Protein AF-A0A5E4FLU8-F1 (afdb_monomer_lite)

Radius of gyration: 21.95 Å; chains: 1; bounding box: 40×31×70 Å

pLDDT: mean 71.77, std 15.39, range [40.44, 92.0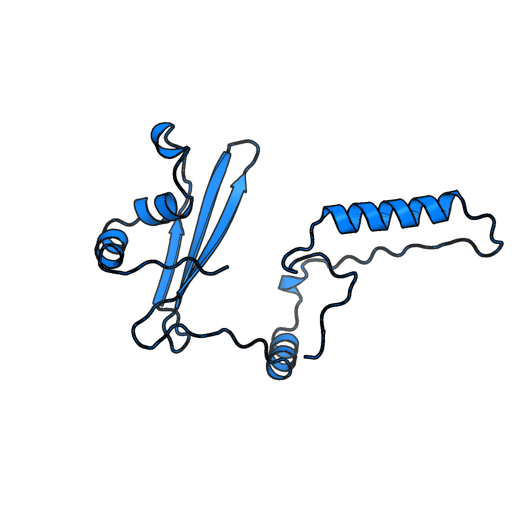6]

Secondary structure (DSSP, 8-state):
----S-TT--TT-TT--HHHHHHHHHHHHHHHHH---SS---------TTGGGG--HHHHHHHHHTS-----PPPTT--EEEEEEEE-TTT--EEEEEEEE-TT--EEEEEEEEEE---GGGTTS-HHHHHHHT-HHHHHHHTTSPP----

Organism: Prunus dulcis (NCBI:txid3755)

Foldseek 3Di:
DDPPDDPPPQPPDPPRDPVSVVVVVVVVVVCQVPDPDPDHDDDDDDDDDPVVVPDPVVVVVVVVVVPPPDDQFDPAVDKDKDKDWDADPVQRWIWMKIWIAHRVGDTDDIQTDDTPPPPVVCPPPDVVVSSLVVCVPVVVVCVPPDDDDDD

Structure (mmCIF, N/CA/C/O backbone):
data_AF-A0A5E4FLU8-F1
#
_entry.id   AF-A0A5E4FLU8-F1
#
loop_
_atom_site.group_PDB
_atom_site.id
_atom_site.type_symbol
_atom_site.label_atom_id
_atom_site.label_alt_id
_atom_site.label_comp_id
_atom_site.label_asym_id
_atom_site.label_entity_id
_atom_site.label_seq_id
_atom_site.pdbx_PDB_ins_code
_atom_site.Cartn_x
_atom_site.Cartn_y
_atom_site.Cartn_z
_atom_site.occupancy
_atom_site.B_iso_or_equiv
_atom_site.auth_seq_id
_atom_site.auth_comp_id
_atom_site.auth_asym_id
_atom_site.auth_atom_id
_atom_site.pdbx_PDB_model_num
ATOM 1 N N . MET A 1 1 ? -13.659 -15.680 -7.305 1.00 40.44 1 MET A N 1
ATOM 2 C CA . MET A 1 1 ? -13.366 -14.323 -6.788 1.00 40.44 1 MET A CA 1
ATOM 3 C C . MET A 1 1 ? -12.705 -13.541 -7.918 1.00 40.44 1 MET A C 1
ATOM 5 O O . MET A 1 1 ? -11.743 -14.045 -8.479 1.00 40.44 1 MET A O 1
ATOM 9 N N . ILE A 1 2 ? -13.256 -12.401 -8.346 1.00 45.75 2 ILE A N 1
ATOM 10 C CA . ILE A 1 2 ? -12.712 -11.654 -9.497 1.00 45.75 2 ILE A CA 1
ATOM 11 C C . ILE A 1 2 ? -11.398 -10.992 -9.066 1.00 45.75 2 ILE A C 1
ATOM 13 O O . ILE A 1 2 ? -11.404 -10.102 -8.218 1.00 45.75 2 ILE A O 1
ATOM 17 N N . GLN A 1 3 ? -10.276 -11.428 -9.639 1.00 58.78 3 GLN A N 1
ATOM 18 C CA . GLN A 1 3 ? -8.960 -10.842 -9.395 1.00 58.78 3 GLN A CA 1
ATOM 19 C C . GLN A 1 3 ? -8.878 -9.483 -10.106 1.00 58.78 3 GLN A C 1
ATOM 21 O O . GLN A 1 3 ? -8.606 -9.404 -11.298 1.00 58.78 3 GLN A O 1
ATOM 26 N N . ARG A 1 4 ? -9.169 -8.401 -9.373 1.00 72.12 4 ARG A N 1
ATOM 27 C CA . ARG A 1 4 ? -9.164 -7.016 -9.893 1.00 72.12 4 ARG A CA 1
ATOM 28 C C . ARG A 1 4 ? -7.778 -6.349 -9.867 1.00 72.12 4 ARG A C 1
ATOM 30 O O . ARG A 1 4 ? -7.653 -5.200 -10.272 1.00 72.12 4 ARG A O 1
ATOM 37 N N . ILE A 1 5 ? -6.748 -7.052 -9.389 1.00 81.00 5 ILE A N 1
ATOM 38 C CA . ILE A 1 5 ? -5.366 -6.560 -9.308 1.00 81.00 5 ILE A CA 1
ATOM 39 C C . ILE A 1 5 ? -4.587 -7.096 -10.509 1.00 81.00 5 ILE A C 1
ATOM 41 O O . ILE A 1 5 ? -4.459 -8.311 -10.666 1.00 81.00 5 ILE A O 1
ATOM 45 N N . SER A 1 6 ? -4.036 -6.194 -11.327 1.00 84.56 6 SER A N 1
ATOM 46 C CA . SER A 1 6 ? -3.186 -6.574 -12.462 1.00 84.56 6 SER A CA 1
ATOM 47 C C . SER A 1 6 ? -2.005 -7.434 -11.991 1.00 84.56 6 SER A C 1
ATOM 49 O O . SER A 1 6 ? -1.416 -7.110 -10.957 1.00 84.56 6 SER A O 1
ATOM 51 N N . PRO A 1 7 ? -1.596 -8.488 -12.721 1.00 84.12 7 PRO A N 1
ATOM 52 C CA . PRO A 1 7 ? -0.403 -9.275 -12.392 1.00 84.12 7 PRO A CA 1
ATOM 53 C C . PRO A 1 7 ? 0.861 -8.423 -12.226 1.00 84.12 7 PRO A C 1
ATOM 55 O O . PRO A 1 7 ? 1.689 -8.720 -11.373 1.00 84.12 7 PRO A O 1
ATOM 58 N N . ASN A 1 8 ? 0.948 -7.311 -12.961 1.00 83.44 8 ASN A N 1
ATOM 59 C CA . ASN A 1 8 ? 2.112 -6.424 -12.975 1.00 83.44 8 ASN A CA 1
ATOM 60 C C . ASN A 1 8 ? 1.993 -5.249 -11.983 1.00 83.44 8 ASN A C 1
ATOM 62 O O . ASN A 1 8 ? 2.861 -4.382 -11.945 1.00 83.44 8 ASN A O 1
ATOM 66 N N . GLN A 1 9 ? 0.916 -5.170 -11.191 1.00 84.62 9 GLN A N 1
ATOM 67 C CA . GLN A 1 9 ? 0.775 -4.142 -10.158 1.00 84.62 9 GLN A CA 1
ATOM 68 C C . GLN A 1 9 ? 1.503 -4.573 -8.883 1.00 84.62 9 GLN A C 1
ATOM 70 O O . GLN A 1 9 ? 1.000 -5.388 -8.118 1.00 84.62 9 GLN A O 1
ATOM 75 N N . VAL A 1 10 ? 2.688 -4.029 -8.642 1.00 84.81 10 VAL A N 1
ATOM 76 C CA . VAL A 1 10 ? 3.531 -4.446 -7.509 1.00 84.81 10 VAL A CA 1
ATOM 77 C C . VAL A 1 10 ? 3.287 -3.606 -6.253 1.00 84.81 10 VAL A C 1
ATOM 79 O O . VAL A 1 10 ? 3.207 -4.144 -5.153 1.00 84.81 10 VAL A O 1
ATOM 82 N N . ASN A 1 11 ? 3.130 -2.289 -6.398 1.00 80.38 11 ASN A N 1
ATOM 83 C CA . ASN A 1 11 ? 2.991 -1.397 -5.246 1.00 80.38 11 ASN A CA 1
ATOM 84 C C . ASN A 1 11 ? 1.647 -1.599 -4.533 1.00 80.38 11 ASN A C 1
ATOM 86 O O . ASN A 1 11 ? 0.607 -1.726 -5.182 1.00 80.38 11 ASN A O 1
ATOM 90 N N . PHE A 1 12 ? 1.682 -1.552 -3.197 1.00 81.50 12 PHE A N 1
ATOM 91 C CA . PHE A 1 12 ? 0.513 -1.668 -2.313 1.00 81.50 12 PHE A CA 1
ATOM 92 C C . PHE A 1 12 ? -0.257 -2.995 -2.437 1.00 81.50 12 PHE A C 1
ATOM 94 O O . PHE A 1 12 ? -1.439 -3.060 -2.104 1.00 81.50 12 PHE A O 1
ATOM 101 N N . VAL A 1 13 ? 0.401 -4.061 -2.907 1.00 82.38 13 VAL A N 1
ATOM 102 C CA . VAL A 1 13 ? -0.166 -5.413 -2.962 1.00 82.38 13 VAL A CA 1
ATOM 103 C C . VAL A 1 13 ? 0.620 -6.317 -2.011 1.00 82.38 13 VAL A C 1
ATOM 105 O O . VAL A 1 13 ? 1.841 -6.416 -2.154 1.00 82.38 13 VAL A O 1
ATOM 108 N N . PRO A 1 14 ? -0.038 -6.997 -1.053 1.00 79.69 14 PRO A N 1
ATOM 109 C CA . PRO A 1 14 ? 0.644 -7.927 -0.162 1.00 79.69 14 PRO A CA 1
ATOM 110 C C . PRO A 1 14 ? 1.443 -8.971 -0.944 1.00 79.69 14 PRO A C 1
ATOM 112 O O . PRO A 1 14 ? 0.966 -9.507 -1.947 1.00 79.69 14 PRO A O 1
ATOM 115 N N . ARG A 1 15 ? 2.645 -9.293 -0.450 1.00 83.75 15 ARG A N 1
ATOM 116 C CA . ARG A 1 15 ? 3.547 -10.308 -1.029 1.00 83.75 15 ARG A CA 1
ATOM 117 C C . ARG A 1 15 ? 4.077 -9.977 -2.437 1.00 83.75 15 ARG A C 1
ATOM 119 O O . ARG A 1 15 ? 4.531 -10.887 -3.124 1.00 83.75 15 ARG A O 1
ATOM 126 N N . ARG A 1 16 ? 4.034 -8.708 -2.860 1.00 84.75 16 ARG A N 1
ATOM 127 C CA . ARG A 1 16 ? 4.752 -8.192 -4.040 1.00 84.75 16 ARG A CA 1
ATOM 128 C C . ARG A 1 16 ? 5.761 -7.143 -3.592 1.00 84.75 16 ARG A C 1
ATOM 130 O O . ARG A 1 16 ? 5.451 -6.322 -2.729 1.00 84.75 16 ARG A O 1
ATOM 137 N N . TYR A 1 17 ? 6.964 -7.179 -4.151 1.00 85.62 17 TYR A N 1
ATOM 138 C CA . TYR A 1 17 ? 8.091 -6.384 -3.666 1.00 85.62 17 TYR A CA 1
ATOM 139 C C . TYR A 1 17 ? 8.608 -5.452 -4.754 1.00 85.62 17 TYR A C 1
ATOM 141 O O . TYR A 1 17 ? 8.611 -5.794 -5.929 1.00 85.62 17 TYR A O 1
ATOM 149 N N . ILE A 1 18 ? 9.118 -4.276 -4.377 1.00 85.50 18 ILE A N 1
ATOM 150 C CA . ILE A 1 18 ? 9.653 -3.291 -5.338 1.00 85.50 18 ILE A CA 1
ATOM 151 C C . ILE A 1 18 ? 10.745 -3.872 -6.255 1.00 85.50 18 ILE A C 1
ATOM 153 O O . ILE A 1 18 ? 10.905 -3.429 -7.392 1.00 85.50 18 ILE A O 1
ATOM 157 N N . THR A 1 19 ? 11.457 -4.897 -5.784 1.00 88.75 19 THR A N 1
ATOM 158 C CA . THR A 1 19 ? 12.440 -5.671 -6.550 1.00 88.75 19 THR A CA 1
ATOM 159 C C . THR A 1 19 ? 11.847 -6.306 -7.806 1.00 88.75 19 THR A C 1
ATOM 161 O O . THR A 1 19 ? 12.536 -6.378 -8.819 1.00 88.75 19 THR A O 1
ATOM 164 N N . ASP A 1 20 ? 10.567 -6.681 -7.787 1.00 85.62 20 ASP A N 1
ATOM 165 C CA . ASP A 1 20 ? 9.869 -7.268 -8.933 1.00 85.62 20 ASP A CA 1
ATOM 166 C C . ASP A 1 20 ? 9.769 -6.254 -10.086 1.00 85.62 20 ASP A C 1
ATOM 168 O O . ASP A 1 20 ? 10.058 -6.575 -11.238 1.00 85.62 20 ASP A O 1
ATOM 172 N N . ASN A 1 21 ? 9.464 -4.985 -9.779 1.00 87.25 21 ASN A N 1
ATOM 173 C CA . ASN A 1 21 ? 9.447 -3.907 -10.776 1.00 87.25 21 ASN A CA 1
ATOM 174 C C . ASN A 1 21 ? 10.839 -3.636 -11.360 1.00 87.25 21 ASN A C 1
ATOM 176 O O . ASN A 1 21 ? 10.959 -3.344 -12.550 1.00 87.25 21 ASN A O 1
ATOM 180 N N . ILE A 1 22 ? 11.885 -3.713 -10.529 1.00 89.19 22 ILE A N 1
ATOM 181 C CA . ILE A 1 22 ? 13.270 -3.527 -10.979 1.00 89.19 22 ILE A CA 1
ATOM 182 C C . ILE A 1 22 ? 13.639 -4.631 -11.972 1.00 89.19 22 ILE A C 1
ATOM 184 O O . ILE A 1 22 ? 14.170 -4.328 -13.040 1.00 89.19 22 ILE A O 1
ATOM 188 N N . LEU A 1 23 ? 13.305 -5.885 -11.659 1.00 90.38 23 LEU A N 1
ATOM 189 C CA . LEU A 1 23 ? 13.584 -7.026 -12.527 1.00 90.38 23 LEU A CA 1
ATOM 190 C C . LEU A 1 23 ? 12.845 -6.910 -13.869 1.00 90.38 23 LEU A C 1
ATOM 192 O O . LEU A 1 23 ? 13.461 -7.060 -14.924 1.00 90.38 23 LEU A O 1
ATOM 196 N N . ILE A 1 24 ? 11.555 -6.555 -13.841 1.00 88.06 24 ILE A N 1
ATOM 197 C CA . ILE A 1 24 ? 10.751 -6.328 -15.053 1.00 88.06 24 ILE A CA 1
ATOM 198 C C . ILE A 1 24 ? 11.365 -5.217 -15.915 1.00 88.06 24 ILE A C 1
ATOM 200 O O . ILE A 1 24 ? 11.501 -5.371 -17.130 1.00 88.06 24 ILE A O 1
ATOM 204 N N . ALA A 1 25 ? 11.768 -4.101 -15.303 1.00 89.31 25 ALA A N 1
ATOM 205 C CA . ALA A 1 25 ? 12.405 -3.004 -16.024 1.00 89.31 25 ALA A CA 1
ATOM 206 C C . ALA A 1 25 ? 13.746 -3.432 -16.643 1.00 89.31 25 ALA A C 1
ATOM 208 O O . ALA A 1 25 ? 14.024 -3.096 -17.794 1.00 89.31 25 ALA A O 1
ATOM 209 N N . GLN A 1 26 ? 14.560 -4.202 -15.916 1.00 92.06 26 GLN A N 1
ATOM 210 C CA . GLN A 1 26 ? 15.826 -4.733 -16.423 1.00 92.06 26 GLN A CA 1
ATOM 211 C C . GLN A 1 26 ? 15.620 -5.676 -17.613 1.00 92.06 26 GLN A C 1
ATOM 213 O O . GLN A 1 26 ? 16.330 -5.547 -18.611 1.00 92.06 26 GLN A O 1
ATOM 218 N N . GLU A 1 27 ? 14.638 -6.579 -17.552 1.00 92.00 27 GLU A N 1
ATOM 219 C CA . GLU A 1 27 ? 14.311 -7.478 -18.663 1.00 92.00 27 GLU A CA 1
ATOM 220 C C . GLU A 1 27 ? 13.852 -6.692 -19.901 1.00 92.00 27 GLU A C 1
ATOM 222 O O . GLU A 1 27 ? 14.274 -6.971 -21.026 1.00 92.00 27 GLU A O 1
ATOM 227 N N . LEU A 1 28 ? 13.031 -5.660 -19.694 1.00 90.25 28 LEU A N 1
ATOM 228 C CA . LEU A 1 28 ? 12.535 -4.794 -20.758 1.00 90.25 28 LEU A CA 1
ATOM 229 C C . LEU A 1 28 ? 13.685 -4.028 -21.435 1.00 90.25 28 LEU A C 1
ATOM 231 O O . LEU A 1 28 ? 13.801 -4.050 -22.661 1.00 90.25 28 LEU A O 1
ATOM 235 N N . MET A 1 29 ? 14.602 -3.451 -20.652 1.00 90.44 29 MET A N 1
ATOM 236 C CA . MET A 1 29 ? 15.806 -2.788 -21.173 1.00 90.44 29 MET A CA 1
ATOM 237 C C . MET A 1 29 ? 16.755 -3.766 -21.872 1.00 90.44 29 MET A C 1
ATOM 239 O O . MET A 1 29 ? 17.342 -3.438 -22.905 1.00 90.44 29 MET A O 1
ATOM 243 N N . HIS A 1 30 ? 16.890 -4.986 -21.349 1.00 91.69 30 HIS A N 1
ATOM 244 C CA . HIS A 1 30 ? 17.679 -6.026 -21.993 1.00 91.6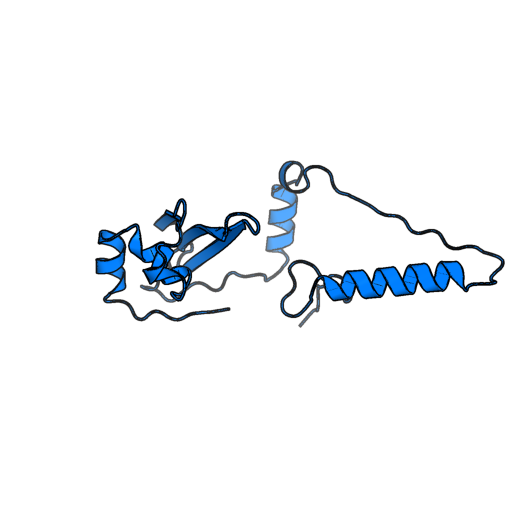9 30 HIS A CA 1
ATOM 245 C C . HIS A 1 30 ? 17.113 -6.368 -23.376 1.00 91.69 30 HIS A C 1
ATOM 247 O O . HIS A 1 30 ? 17.869 -6.369 -24.346 1.00 91.69 30 HIS A O 1
ATOM 253 N N . LYS A 1 31 ? 15.791 -6.568 -23.492 1.00 89.44 31 LYS A N 1
ATOM 254 C CA . LYS A 1 31 ? 15.116 -6.804 -24.781 1.00 89.44 31 LYS A CA 1
ATOM 255 C C . LYS A 1 31 ? 15.301 -5.645 -25.752 1.00 89.44 31 LYS A C 1
ATOM 257 O O . LYS A 1 31 ? 15.510 -5.880 -26.940 1.00 89.44 31 LYS A O 1
ATOM 262 N N . PHE A 1 32 ? 15.273 -4.405 -25.266 1.00 90.19 32 PHE A N 1
ATOM 263 C CA . PHE A 1 32 ? 15.527 -3.233 -26.107 1.00 90.19 32 PHE A CA 1
ATOM 264 C C . PHE A 1 32 ? 16.944 -3.264 -26.685 1.00 90.19 32 PHE A C 1
ATOM 266 O O . PHE A 1 32 ? 17.133 -2.942 -27.854 1.00 90.19 32 PHE A O 1
ATOM 273 N N . ARG A 1 33 ? 17.928 -3.697 -25.887 1.00 87.50 33 ARG A N 1
ATOM 274 C CA . ARG A 1 33 ? 19.334 -3.775 -26.300 1.00 87.50 33 ARG A CA 1
ATOM 275 C C . ARG A 1 33 ? 19.631 -4.942 -27.243 1.00 87.50 33 ARG A C 1
ATOM 277 O O . ARG A 1 33 ? 20.493 -4.811 -28.105 1.00 87.50 33 ARG A O 1
ATOM 284 N N . THR A 1 34 ? 18.991 -6.094 -27.051 1.00 89.19 34 THR A N 1
ATOM 285 C CA . THR A 1 34 ? 19.319 -7.327 -27.791 1.00 89.19 34 THR A CA 1
ATOM 286 C C . THR A 1 34 ? 18.446 -7.569 -29.016 1.00 89.19 34 THR A C 1
ATOM 288 O O . THR A 1 34 ? 18.791 -8.399 -29.860 1.00 89.19 34 THR A O 1
ATOM 291 N N . SER A 1 35 ? 17.337 -6.843 -29.151 1.00 86.50 35 SER A N 1
ATOM 292 C CA . SER A 1 35 ? 16.460 -6.965 -30.308 1.00 86.50 35 SER A CA 1
ATOM 293 C C . SER A 1 35 ? 17.121 -6.494 -31.598 1.00 86.50 35 SER A C 1
ATOM 295 O O . SER A 1 35 ? 17.665 -5.397 -31.680 1.00 86.50 35 SER A O 1
ATOM 297 N N . LYS A 1 36 ? 16.997 -7.321 -32.640 1.00 82.12 36 LYS A N 1
ATOM 298 C CA . LYS A 1 36 ? 17.419 -7.023 -34.019 1.00 82.12 36 LYS A CA 1
ATOM 299 C C . LYS A 1 36 ? 16.227 -6.754 -34.950 1.00 82.12 36 LYS A C 1
ATOM 301 O O . LYS A 1 36 ? 16.376 -6.751 -36.170 1.00 82.12 36 LYS A O 1
ATOM 306 N N . GLY A 1 37 ? 15.022 -6.610 -34.391 1.00 79.31 37 GLY A N 1
ATOM 307 C CA . GLY A 1 37 ? 13.794 -6.402 -35.155 1.00 79.31 37 GLY A CA 1
ATOM 308 C C . GLY A 1 37 ? 13.764 -5.037 -35.850 1.00 79.31 37 GLY A C 1
ATOM 309 O O . GLY A 1 37 ? 14.210 -4.041 -35.294 1.00 79.31 37 GLY A O 1
ATOM 310 N N . LYS A 1 38 ? 13.191 -4.973 -37.060 1.00 73.12 38 LYS A N 1
ATOM 311 C CA . LYS A 1 38 ? 13.106 -3.731 -37.860 1.00 73.12 38 LYS A CA 1
ATOM 312 C C . LYS A 1 38 ? 12.218 -2.645 -37.235 1.00 73.12 38 LYS A C 1
ATOM 314 O O . LYS A 1 38 ? 12.355 -1.475 -37.570 1.00 73.12 38 LYS A O 1
ATOM 319 N N . LYS A 1 39 ? 11.289 -3.031 -36.357 1.00 77.12 39 LYS A N 1
ATOM 320 C CA . LYS A 1 39 ? 10.465 -2.116 -35.562 1.00 77.12 39 LYS A CA 1
ATOM 321 C C . LYS A 1 39 ? 11.113 -2.032 -34.180 1.00 77.12 39 LYS A C 1
ATOM 323 O O . LYS A 1 39 ? 11.051 -3.001 -33.430 1.00 77.12 39 LYS A O 1
ATOM 328 N N . GLY A 1 40 ? 11.809 -0.932 -33.895 1.00 77.19 40 GLY A N 1
ATOM 329 C CA . GLY A 1 40 ? 12.428 -0.694 -32.588 1.00 77.19 40 GLY A CA 1
ATOM 330 C C . GLY A 1 40 ? 11.398 -0.662 -31.454 1.00 77.19 40 GLY A C 1
ATOM 331 O O . GLY A 1 40 ? 10.190 -0.660 -31.691 1.00 77.19 40 GLY A O 1
ATOM 332 N N . PHE A 1 41 ? 11.874 -0.625 -30.212 1.00 84.06 41 PHE A N 1
ATOM 333 C CA . PHE A 1 41 ? 11.006 -0.542 -29.042 1.00 84.06 41 PHE A CA 1
ATOM 334 C C . PHE A 1 41 ? 10.946 0.872 -28.463 1.00 84.06 41 PHE A C 1
ATOM 336 O O . PHE A 1 41 ? 11.921 1.618 -28.510 1.00 84.06 41 PHE A O 1
ATOM 343 N N . ILE A 1 42 ? 9.801 1.209 -27.869 1.00 83.31 42 ILE A N 1
ATOM 344 C CA . ILE A 1 42 ? 9.586 2.449 -27.122 1.00 83.31 42 ILE A CA 1
ATOM 345 C C . ILE A 1 42 ? 9.024 2.076 -25.752 1.00 83.31 42 ILE A C 1
ATOM 347 O O . ILE A 1 42 ? 8.108 1.261 -25.653 1.00 83.31 42 ILE A O 1
ATOM 351 N N . ALA A 1 43 ? 9.569 2.684 -24.700 1.00 84.44 43 ALA A N 1
ATOM 352 C CA . ALA A 1 43 ? 9.005 2.636 -23.358 1.00 84.44 43 ALA A CA 1
ATOM 353 C C . ALA A 1 43 ? 8.461 4.018 -22.998 1.00 84.44 43 ALA A C 1
ATOM 355 O O . ALA A 1 43 ? 9.145 5.027 -23.174 1.00 84.44 43 ALA A O 1
ATOM 356 N N . TRP A 1 44 ? 7.242 4.061 -22.468 1.00 83.88 44 TRP A N 1
ATOM 357 C CA . TRP A 1 44 ? 6.648 5.280 -21.931 1.00 83.88 44 TRP A CA 1
ATOM 358 C C . TRP A 1 44 ? 6.592 5.203 -20.416 1.00 83.88 44 TRP A C 1
ATOM 360 O O . TRP A 1 44 ? 5.968 4.309 -19.845 1.00 83.88 44 TRP A O 1
ATOM 370 N N . LYS A 1 45 ? 7.244 6.169 -19.769 1.00 85.75 45 LYS A N 1
ATOM 371 C CA . LYS A 1 45 ? 7.131 6.389 -18.333 1.00 85.75 45 LYS A CA 1
ATOM 372 C C . LYS A 1 45 ? 6.077 7.465 -18.101 1.00 85.75 45 LYS A C 1
ATOM 374 O O . LYS A 1 45 ? 6.275 8.610 -18.495 1.00 85.75 45 LYS A O 1
ATOM 379 N N . VAL A 1 46 ? 4.977 7.088 -17.463 1.00 88.81 46 VAL A N 1
ATOM 380 C CA . VAL A 1 46 ? 3.916 8.013 -17.052 1.00 88.81 46 VAL A CA 1
ATOM 381 C C . VAL A 1 46 ? 4.042 8.241 -15.552 1.00 88.81 46 VAL A C 1
ATOM 383 O O . VAL A 1 46 ? 4.120 7.280 -14.790 1.00 88.81 46 VAL A O 1
ATOM 386 N N . ASP A 1 47 ? 4.077 9.504 -15.139 1.00 85.88 47 ASP A N 1
ATOM 387 C CA . ASP A 1 47 ? 4.147 9.915 -13.737 1.00 85.88 47 ASP A CA 1
ATOM 388 C C . ASP A 1 47 ? 2.961 10.834 -13.410 1.00 85.88 47 ASP A C 1
ATOM 390 O O . ASP A 1 47 ? 2.503 11.602 -14.260 1.00 85.88 47 ASP A O 1
ATOM 394 N N . LEU A 1 48 ? 2.436 10.730 -12.190 1.00 85.44 48 LEU A N 1
ATOM 395 C CA . LEU A 1 48 ? 1.293 11.513 -11.731 1.00 85.44 48 LEU A CA 1
ATOM 396 C C . LEU A 1 48 ? 1.756 12.554 -10.714 1.00 85.44 48 LEU A C 1
ATOM 398 O O . LEU A 1 48 ? 1.996 12.254 -9.543 1.00 85.44 48 LEU A O 1
ATOM 402 N N . PHE A 1 49 ? 1.789 13.817 -11.134 1.00 85.12 49 PHE A N 1
ATOM 403 C CA . PHE A 1 49 ? 2.127 14.915 -10.236 1.00 85.12 49 PHE A CA 1
ATOM 404 C C . PHE A 1 49 ? 1.043 15.138 -9.177 1.00 85.12 49 PHE A C 1
ATOM 406 O O . PHE A 1 49 ? -0.121 15.377 -9.509 1.00 85.12 49 PHE A O 1
ATOM 413 N N . LYS A 1 50 ? 1.449 15.136 -7.898 1.00 82.44 50 LYS A N 1
ATOM 414 C CA . LYS A 1 50 ? 0.557 15.332 -6.741 1.00 82.44 50 LYS A CA 1
ATOM 415 C C . LYS A 1 50 ? -0.679 14.433 -6.819 1.00 82.44 50 LYS A C 1
ATOM 417 O O . LYS A 1 50 ? -1.786 14.923 -6.609 1.00 82.44 50 LYS A O 1
ATOM 422 N N . ALA A 1 51 ? -0.484 13.144 -7.121 1.00 82.12 51 ALA A N 1
ATOM 423 C CA . ALA A 1 51 ? -1.560 12.179 -7.350 1.00 82.12 51 ALA A CA 1
ATOM 424 C C . ALA A 1 51 ? -2.718 12.357 -6.355 1.00 82.12 51 ALA A C 1
ATOM 426 O O . ALA A 1 51 ? -3.806 12.733 -6.771 1.00 82.12 51 ALA A O 1
ATOM 427 N N . TYR A 1 52 ? -2.453 12.259 -5.047 1.00 79.75 52 TYR A N 1
ATOM 428 C CA . TYR A 1 52 ? -3.470 12.428 -4.000 1.00 79.75 52 TYR A CA 1
ATOM 429 C C . TYR A 1 52 ? -4.121 13.817 -3.952 1.00 79.75 52 TYR A C 1
ATOM 431 O O . TYR A 1 52 ? -5.311 13.926 -3.684 1.00 79.75 52 TYR A O 1
ATOM 439 N N . GLY A 1 53 ? -3.373 14.883 -4.245 1.00 83.81 53 GLY A N 1
ATOM 440 C CA . GLY A 1 53 ? -3.898 16.253 -4.250 1.00 83.81 53 GLY A CA 1
ATOM 441 C C . GLY A 1 53 ? -4.773 16.581 -5.463 1.00 83.81 53 GLY A C 1
ATOM 442 O O . GLY A 1 53 ? -5.441 17.609 -5.464 1.00 83.81 53 GLY A O 1
ATOM 443 N N . ARG A 1 54 ? -4.758 15.735 -6.501 1.00 86.81 54 ARG A N 1
ATOM 444 C CA . ARG A 1 54 ? -5.530 15.916 -7.742 1.00 86.81 54 ARG A CA 1
ATOM 445 C C . ARG A 1 54 ? -6.578 14.825 -7.972 1.00 86.81 54 ARG A C 1
ATOM 447 O O . ARG A 1 54 ? -7.229 14.828 -9.015 1.00 86.81 54 ARG A O 1
ATOM 454 N N . LEU A 1 55 ? -6.752 13.895 -7.030 1.00 87.81 55 LEU A N 1
ATOM 455 C CA . LEU A 1 55 ? -7.787 12.870 -7.132 1.00 87.81 55 LEU A CA 1
ATOM 456 C C . LEU A 1 55 ? -9.180 13.503 -7.057 1.00 87.81 55 LEU A C 1
ATOM 458 O O . LEU A 1 55 ? -9.476 14.298 -6.167 1.00 87.81 55 LEU A O 1
ATOM 462 N N . ASN A 1 56 ? -10.071 13.079 -7.953 1.00 90.50 56 ASN A N 1
ATOM 463 C CA . ASN A 1 56 ? -11.498 13.307 -7.773 1.00 90.50 56 ASN A CA 1
ATOM 464 C C . ASN A 1 56 ? -12.023 12.301 -6.739 1.00 90.50 56 ASN A C 1
ATOM 466 O O . ASN A 1 56 ? -12.301 11.144 -7.054 1.00 90.50 56 ASN A O 1
ATOM 470 N N . TRP A 1 57 ? -12.153 12.746 -5.493 1.00 88.31 57 TRP A N 1
ATOM 471 C CA . TRP A 1 57 ? -12.584 11.901 -4.378 1.00 88.31 57 TRP A CA 1
ATOM 472 C C . TRP A 1 57 ? -13.989 11.324 -4.550 1.00 88.31 57 TRP A C 1
ATOM 474 O O . TRP A 1 57 ? -14.241 10.204 -4.113 1.00 88.31 57 TRP A O 1
ATOM 484 N N . HIS A 1 58 ? -14.886 12.042 -5.229 1.00 89.88 58 HIS A N 1
ATOM 485 C CA . HIS A 1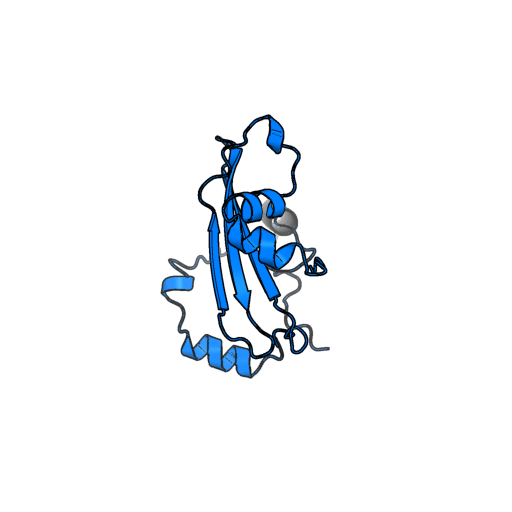 58 ? -16.229 11.544 -5.515 1.00 89.88 58 HIS A CA 1
ATOM 486 C C . HIS A 1 58 ? -16.184 10.365 -6.495 1.00 89.88 58 HIS A C 1
ATOM 488 O O . HIS A 1 58 ? -16.825 9.342 -6.269 1.00 89.88 58 HIS A O 1
ATOM 494 N N . PHE A 1 59 ? -15.348 10.458 -7.533 1.00 89.19 59 PHE A N 1
ATOM 495 C CA . PHE A 1 59 ? -15.099 9.339 -8.442 1.00 89.19 59 PHE A CA 1
ATOM 496 C C . PHE A 1 59 ? -14.524 8.122 -7.703 1.00 89.19 59 PHE A C 1
ATOM 498 O O . PHE A 1 59 ? -15.011 7.008 -7.889 1.00 89.19 59 PHE A O 1
ATOM 505 N N . ILE A 1 60 ? -13.528 8.329 -6.832 1.00 86.75 60 ILE A N 1
ATOM 506 C CA . ILE A 1 60 ? -12.932 7.244 -6.039 1.00 86.75 60 ILE A CA 1
ATOM 507 C C . ILE A 1 60 ? -13.977 6.589 -5.132 1.00 86.75 60 ILE A C 1
ATOM 509 O O . ILE A 1 60 ? -14.074 5.364 -5.119 1.00 86.75 60 ILE A O 1
ATOM 513 N N . LYS A 1 61 ? -14.798 7.379 -4.430 1.00 83.81 61 LYS A N 1
ATOM 514 C CA . LYS A 1 61 ? -15.882 6.869 -3.581 1.00 83.81 61 LYS A CA 1
ATOM 515 C C . LYS A 1 61 ? -16.862 6.001 -4.379 1.00 83.81 61 LYS A C 1
ATOM 517 O O . LYS A 1 61 ? -17.079 4.852 -4.011 1.00 83.81 61 LYS A O 1
ATOM 522 N N . ASN A 1 62 ? -17.355 6.498 -5.514 1.00 86.75 62 ASN A N 1
ATOM 523 C CA . ASN A 1 62 ? -18.299 5.767 -6.369 1.00 86.75 62 ASN A CA 1
ATOM 524 C C . ASN A 1 62 ? -17.699 4.465 -6.934 1.00 86.75 62 ASN A C 1
ATOM 526 O O . ASN A 1 62 ? -18.412 3.488 -7.158 1.00 86.75 62 ASN A O 1
ATOM 530 N N . MET A 1 63 ? -16.388 4.439 -7.198 1.00 84.50 63 MET A N 1
ATOM 531 C CA . MET A 1 63 ? -15.686 3.224 -7.622 1.00 84.50 63 MET A CA 1
ATOM 532 C C . MET A 1 63 ? -15.539 2.223 -6.476 1.00 84.50 63 MET A C 1
ATOM 534 O O . MET A 1 63 ? -15.754 1.030 -6.689 1.00 84.50 63 MET A O 1
ATOM 538 N N . LEU A 1 64 ? -15.206 2.695 -5.273 1.00 77.69 64 LEU A N 1
ATOM 539 C CA . LEU A 1 64 ? -15.101 1.858 -4.080 1.00 77.69 64 LEU A CA 1
ATOM 540 C C . LEU A 1 64 ? -16.459 1.285 -3.665 1.00 77.69 64 LEU A C 1
ATOM 542 O O . LEU A 1 64 ? -16.506 0.126 -3.296 1.00 77.69 64 LEU A O 1
ATOM 546 N N . GLU A 1 65 ? -17.568 2.007 -3.820 1.00 78.56 65 GLU A N 1
ATOM 547 C CA . GLU A 1 65 ? -18.919 1.465 -3.576 1.00 78.56 65 GLU A CA 1
ATOM 548 C C . GLU A 1 65 ? -19.269 0.289 -4.511 1.00 78.56 65 GLU A C 1
ATOM 550 O O . GLU A 1 65 ? -20.025 -0.608 -4.147 1.00 78.56 65 GLU A O 1
ATOM 555 N N . LYS A 1 66 ? -18.677 0.245 -5.712 1.00 79.06 66 LYS A N 1
ATOM 556 C CA . LYS A 1 66 ? -18.837 -0.851 -6.690 1.00 79.06 66 LYS A CA 1
ATOM 557 C C . LYS A 1 66 ? -17.831 -1.992 -6.494 1.00 79.06 66 LYS A C 1
ATOM 559 O O . LYS A 1 66 ? -17.831 -2.979 -7.247 1.00 79.06 66 LYS A O 1
ATOM 564 N N . VAL A 1 67 ? -16.914 -1.859 -5.540 1.00 69.88 67 VAL A N 1
ATOM 565 C CA . VAL A 1 67 ? -15.924 -2.881 -5.204 1.00 69.88 67 VAL A CA 1
ATOM 566 C C . VAL A 1 67 ? -16.201 -3.342 -3.775 1.00 69.88 67 VAL A C 1
ATOM 568 O O . VAL A 1 67 ? -16.174 -2.527 -2.866 1.00 69.88 67 VAL A O 1
ATOM 571 N N . PRO A 1 68 ? -16.401 -4.642 -3.516 1.00 60.44 68 PRO A N 1
ATOM 572 C CA . PRO A 1 68 ? -16.496 -5.143 -2.151 1.00 60.44 68 PRO A CA 1
ATOM 573 C C . PRO A 1 68 ? -15.098 -5.170 -1.503 1.00 60.44 68 PRO A C 1
ATOM 575 O O . PRO A 1 68 ? -14.534 -6.227 -1.246 1.00 60.44 68 PRO A O 1
ATOM 578 N N . LEU A 1 69 ? -14.502 -3.996 -1.292 1.00 61.66 69 LEU A N 1
ATOM 579 C CA . LEU A 1 69 ? -13.382 -3.767 -0.383 1.00 61.66 69 LEU A CA 1
ATOM 580 C C . LEU A 1 69 ? -13.996 -3.275 0.926 1.00 61.66 69 LEU A C 1
ATOM 582 O O . LEU A 1 69 ? -13.901 -2.102 1.279 1.00 61.66 69 LEU A O 1
ATOM 586 N N . ALA A 1 70 ? -14.730 -4.161 1.594 1.00 62.19 70 ALA A N 1
ATOM 587 C CA . ALA A 1 70 ? -15.306 -3.839 2.885 1.00 62.19 70 ALA A CA 1
ATOM 588 C C . ALA A 1 70 ? -14.193 -3.911 3.931 1.00 62.19 70 ALA A C 1
ATOM 590 O O . ALA A 1 70 ? -13.523 -4.933 4.077 1.00 62.19 70 ALA A O 1
ATOM 591 N N . TRP A 1 71 ? -13.981 -2.806 4.639 1.00 71.31 71 TRP A N 1
ATOM 592 C CA . TRP A 1 71 ? -13.285 -2.857 5.913 1.00 71.31 71 TRP A CA 1
ATOM 593 C C . TRP A 1 71 ? -14.054 -3.815 6.825 1.00 71.31 71 TRP A C 1
ATOM 595 O O . TRP A 1 71 ? -15.251 -3.621 7.025 1.00 71.31 71 TRP A O 1
ATOM 605 N N . ASP A 1 72 ? -13.372 -4.843 7.330 1.00 77.62 72 ASP A N 1
ATOM 606 C CA . ASP A 1 72 ? -13.948 -5.771 8.300 1.00 77.62 72 ASP A CA 1
ATOM 607 C C . ASP A 1 72 ? -13.950 -5.103 9.686 1.00 77.62 72 ASP A C 1
ATOM 609 O O . ASP A 1 72 ? -12.854 -4.832 10.224 1.00 77.62 72 ASP A O 1
ATOM 613 N N . PRO A 1 73 ? -15.136 -4.760 10.228 1.00 82.62 73 PRO A N 1
ATOM 614 C CA . PRO A 1 73 ? -15.238 -4.114 11.523 1.00 82.62 73 PRO A CA 1
ATOM 615 C C . PRO A 1 73 ? -14.783 -5.044 12.648 1.00 82.62 73 PRO A C 1
ATOM 617 O O . PRO A 1 73 ? -15.010 -6.251 12.577 1.00 82.62 73 PRO A O 1
ATOM 620 N N . PRO A 1 74 ? -14.190 -4.510 13.730 1.00 83.12 74 PRO A N 1
ATOM 621 C CA . PRO A 1 74 ? -14.027 -5.285 14.951 1.00 83.12 74 PRO A CA 1
ATOM 622 C C . PRO A 1 74 ? -15.409 -5.638 15.535 1.00 83.12 74 PRO A C 1
ATOM 624 O O . PRO A 1 74 ? -16.420 -5.014 15.199 1.00 83.12 74 PRO A O 1
ATOM 627 N N . ARG A 1 75 ? -15.473 -6.645 16.414 1.00 86.06 75 ARG A N 1
ATOM 628 C CA . ARG A 1 75 ? -16.738 -7.046 17.052 1.00 86.06 75 ARG A CA 1
ATOM 629 C C . ARG A 1 75 ? -17.276 -5.911 17.929 1.00 86.06 75 ARG A C 1
ATOM 631 O O . ARG A 1 75 ? -16.539 -5.018 18.335 1.00 86.06 75 ARG A O 1
ATOM 638 N N . ASN A 1 76 ? -18.568 -5.934 18.249 1.00 86.88 76 ASN A N 1
ATOM 639 C CA . ASN A 1 76 ? -19.143 -4.945 19.164 1.00 86.88 76 ASN A CA 1
ATOM 640 C C . ASN A 1 76 ? -18.444 -4.992 20.531 1.00 86.88 76 ASN A C 1
ATOM 642 O O . ASN A 1 76 ? -18.375 -6.051 21.147 1.00 86.88 76 ASN A O 1
ATOM 646 N N . GLY A 1 77 ? -17.953 -3.836 20.987 1.00 80.69 77 GLY A N 1
ATOM 647 C CA . GLY A 1 77 ? -17.127 -3.710 22.194 1.00 80.69 77 GLY A CA 1
ATOM 648 C C . GLY A 1 77 ? -15.617 -3.730 21.928 1.00 80.69 77 GLY A C 1
ATOM 649 O O . GLY A 1 77 ? -14.858 -3.258 22.773 1.00 80.69 77 GLY A O 1
ATOM 650 N N . ASP A 1 78 ? -15.193 -4.183 20.747 1.00 80.25 78 ASP A N 1
ATOM 651 C CA . ASP A 1 78 ? -13.793 -4.201 20.336 1.00 80.25 78 ASP A CA 1
ATOM 652 C C . ASP A 1 78 ? -13.425 -2.927 19.562 1.00 80.25 78 ASP A C 1
ATOM 654 O O . ASP A 1 78 ? -14.240 -2.296 18.879 1.00 80.25 78 ASP A O 1
ATOM 658 N N . PHE A 1 79 ? -12.142 -2.578 19.632 1.00 80.06 79 PHE A N 1
ATOM 659 C CA . PHE A 1 79 ? -11.564 -1.448 18.916 1.00 80.06 79 PHE A CA 1
ATOM 660 C C . PHE A 1 79 ? -10.474 -1.929 17.967 1.00 80.06 79 PHE A C 1
ATOM 662 O O . PHE A 1 79 ? -9.697 -2.828 18.287 1.00 80.06 79 PHE A O 1
ATOM 669 N N . LYS A 1 80 ? -10.385 -1.291 16.800 1.00 79.50 80 LYS A N 1
ATOM 670 C CA . LYS A 1 80 ? -9.336 -1.546 15.814 1.00 79.50 80 LYS A CA 1
ATOM 671 C C . LYS A 1 80 ? -8.388 -0.357 15.771 1.00 79.50 80 LYS A C 1
ATOM 673 O O . LYS A 1 80 ? -8.808 0.754 15.449 1.00 79.50 80 LYS A O 1
ATOM 678 N N . LEU A 1 81 ? -7.123 -0.598 16.107 1.00 77.56 81 LEU A N 1
ATOM 679 C CA . LEU A 1 81 ? -6.038 0.371 15.990 1.00 77.56 81 LEU A CA 1
ATOM 680 C C . LEU A 1 81 ? -5.265 0.089 14.698 1.00 77.56 81 LEU A C 1
ATOM 682 O O . LEU A 1 81 ? -4.603 -0.940 14.581 1.00 77.56 81 LEU A O 1
ATOM 686 N N . ASN A 1 82 ? -5.325 1.019 13.751 1.00 77.69 82 ASN A N 1
ATOM 687 C CA . ASN A 1 82 ? -4.457 1.001 12.580 1.00 77.69 82 ASN A CA 1
ATOM 688 C C . ASN A 1 82 ? -3.216 1.829 12.895 1.00 77.69 82 ASN A C 1
ATOM 690 O O . ASN A 1 82 ? -3.360 2.996 13.250 1.00 77.69 82 ASN A O 1
ATOM 694 N N . VAL A 1 83 ? -2.028 1.246 12.748 1.00 71.56 83 VAL A N 1
ATOM 695 C CA . VAL A 1 83 ? -0.745 1.917 12.990 1.00 71.56 83 VAL A CA 1
ATOM 696 C C . VAL A 1 83 ? 0.035 2.001 11.681 1.00 71.56 83 VAL A C 1
ATOM 698 O O . VAL A 1 83 ? 0.140 1.006 10.970 1.00 71.56 83 VAL A O 1
ATOM 701 N N . ASP A 1 84 ? 0.597 3.169 11.386 1.00 70.75 84 ASP A N 1
ATOM 702 C CA . ASP A 1 84 ? 1.571 3.376 10.313 1.00 70.75 84 ASP A CA 1
ATOM 703 C C . ASP A 1 84 ? 2.830 4.053 10.876 1.00 70.75 84 ASP A C 1
ATOM 705 O O . ASP A 1 84 ? 2.779 4.754 11.890 1.00 70.75 84 ASP A O 1
ATOM 709 N N . GLY A 1 85 ? 3.980 3.819 10.251 1.00 73.81 85 GLY A N 1
ATOM 710 C CA . GLY A 1 85 ? 5.272 4.257 10.763 1.00 73.81 85 GLY A CA 1
ATOM 711 C C . GLY A 1 85 ? 6.215 4.760 9.679 1.00 73.81 85 GLY A C 1
ATOM 712 O O . GLY A 1 85 ? 6.294 4.217 8.582 1.00 73.81 85 GLY A O 1
ATOM 713 N N . MET A 1 86 ? 6.999 5.780 10.021 1.00 68.69 86 MET A N 1
ATOM 714 C CA . MET A 1 86 ? 8.095 6.289 9.203 1.00 68.69 86 MET A CA 1
ATOM 715 C C . MET A 1 86 ? 9.419 6.071 9.929 1.00 68.69 86 MET A C 1
ATOM 717 O O . MET A 1 86 ? 9.549 6.410 11.102 1.00 68.69 86 MET A O 1
ATOM 721 N N . ARG A 1 87 ? 10.429 5.562 9.213 1.00 68.62 87 ARG A N 1
ATOM 722 C CA . ARG A 1 87 ? 11.807 5.472 9.709 1.00 68.62 87 ARG A CA 1
ATOM 723 C C . ARG A 1 87 ? 12.740 6.332 8.869 1.00 68.62 87 ARG A C 1
ATOM 725 O O . ARG A 1 87 ? 12.807 6.180 7.650 1.00 68.62 87 ARG A O 1
ATOM 732 N N . LYS A 1 88 ? 13.516 7.190 9.524 1.00 65.06 88 LYS A N 1
ATOM 733 C CA . LYS A 1 88 ? 14.595 7.947 8.891 1.00 65.06 88 LYS A CA 1
ATOM 734 C C . LYS A 1 88 ? 15.888 7.137 8.978 1.00 65.06 88 LYS A C 1
ATOM 736 O O . LYS A 1 88 ? 16.393 6.884 10.061 1.00 65.06 88 LYS A O 1
ATOM 741 N N . ILE A 1 89 ? 16.429 6.719 7.833 1.00 63.59 89 ILE A N 1
ATOM 742 C CA . ILE A 1 89 ? 17.586 5.800 7.771 1.00 63.59 89 ILE A CA 1
ATOM 743 C C . ILE A 1 89 ? 18.849 6.425 8.378 1.00 63.59 89 ILE A C 1
ATOM 745 O O . ILE A 1 89 ? 19.591 5.752 9.081 1.00 63.59 89 ILE A O 1
ATOM 749 N N . VAL A 1 90 ? 19.075 7.716 8.126 1.00 63.28 90 VAL A N 1
ATOM 750 C CA . VAL A 1 90 ? 20.311 8.413 8.520 1.00 63.28 90 VAL A CA 1
ATOM 751 C C . VAL A 1 90 ? 20.401 8.610 10.032 1.00 63.28 90 VAL A C 1
ATOM 753 O O . VAL A 1 90 ? 21.455 8.413 10.619 1.00 63.28 90 VAL A O 1
ATOM 756 N N . THR A 1 91 ? 19.297 9.001 10.662 1.00 66.62 91 THR A N 1
ATOM 757 C CA . THR A 1 91 ? 19.251 9.329 12.094 1.00 66.62 91 THR A CA 1
ATOM 758 C C . THR A 1 91 ? 18.663 8.202 12.939 1.00 66.62 91 THR A C 1
ATOM 760 O O . THR A 1 91 ? 18.664 8.288 14.157 1.00 66.62 91 THR A O 1
ATOM 763 N N . SER A 1 92 ? 18.169 7.135 12.303 1.00 61.25 92 SER A N 1
ATOM 764 C CA . SER A 1 92 ? 17.400 6.054 12.934 1.00 61.25 92 SER A CA 1
ATOM 765 C C . SER A 1 92 ? 16.141 6.502 13.682 1.00 61.25 92 SER A C 1
ATOM 767 O O . SER A 1 92 ? 15.562 5.703 14.412 1.00 61.25 92 SER A O 1
ATOM 769 N N . ASP A 1 93 ? 15.661 7.725 13.443 1.00 63.84 93 ASP A N 1
ATOM 770 C CA . ASP A 1 93 ? 14.411 8.204 14.030 1.00 63.84 93 ASP A CA 1
ATOM 771 C C . ASP A 1 93 ? 13.237 7.364 13.525 1.00 63.84 93 ASP A C 1
ATOM 773 O O . ASP A 1 93 ? 13.120 7.095 12.322 1.00 63.84 93 ASP A O 1
ATOM 777 N N . ILE A 1 94 ? 12.344 6.990 14.438 1.00 64.75 94 ILE A N 1
ATOM 778 C CA . ILE A 1 94 ? 11.085 6.320 14.118 1.00 64.75 94 ILE A CA 1
ATOM 779 C C . ILE A 1 94 ? 9.937 7.218 14.585 1.00 64.75 94 ILE A C 1
ATOM 781 O O . ILE A 1 94 ? 9.855 7.592 15.756 1.00 64.75 94 ILE A O 1
ATOM 785 N N . GLY A 1 95 ? 9.050 7.563 13.655 1.00 69.12 95 GLY A N 1
ATOM 786 C CA . GLY A 1 95 ? 7.757 8.179 13.930 1.00 69.12 95 GLY A CA 1
ATOM 787 C C . GLY A 1 95 ? 6.652 7.152 13.731 1.00 69.12 95 GLY A C 1
ATOM 788 O O . GLY A 1 95 ? 6.695 6.389 12.767 1.00 69.12 95 GLY A O 1
ATOM 789 N N . VAL A 1 96 ? 5.672 7.126 14.631 1.00 68.44 96 VAL A N 1
ATOM 790 C CA . VAL A 1 96 ? 4.533 6.205 14.550 1.00 68.44 96 VAL A CA 1
ATOM 791 C C . VAL A 1 96 ? 3.242 6.998 14.721 1.00 68.44 96 VAL A C 1
ATOM 793 O O . VAL A 1 96 ? 3.101 7.781 15.661 1.00 68.44 96 VAL A O 1
ATOM 796 N N . GLY A 1 97 ? 2.305 6.802 13.799 1.00 72.50 97 GLY A N 1
ATOM 797 C CA . GLY A 1 97 ? 0.954 7.346 13.856 1.00 72.50 97 GLY A CA 1
ATOM 798 C C . GLY A 1 97 ? -0.070 6.221 13.932 1.00 72.50 97 GLY A C 1
ATOM 799 O O . GLY A 1 97 ? 0.125 5.163 13.340 1.00 72.50 97 GLY A O 1
ATOM 800 N N . GLY A 1 98 ? -1.170 6.433 14.646 1.00 77.31 98 GLY A N 1
ATOM 801 C CA . GLY A 1 98 ? -2.251 5.460 14.710 1.00 77.31 98 GLY A CA 1
ATOM 802 C C . GLY A 1 98 ? -3.639 6.081 14.792 1.00 77.31 98 GLY A C 1
ATOM 803 O O . GLY A 1 98 ? -3.806 7.183 15.310 1.00 77.31 98 GLY A O 1
ATOM 804 N N . VAL A 1 99 ? -4.638 5.362 14.282 1.00 78.69 99 VAL A N 1
ATOM 805 C CA . VAL A 1 99 ? -6.062 5.730 14.339 1.00 78.69 99 VAL A CA 1
ATOM 806 C C . VAL A 1 99 ? -6.848 4.594 14.980 1.00 78.69 99 VAL A C 1
ATOM 808 O O . VAL A 1 99 ? -6.702 3.442 14.570 1.00 78.69 99 VAL A O 1
ATOM 811 N N . ILE A 1 100 ? -7.704 4.925 15.949 1.00 81.44 100 ILE A N 1
ATOM 812 C CA . ILE A 1 100 ? -8.567 3.969 16.650 1.00 81.44 100 ILE A CA 1
ATOM 813 C C . ILE A 1 100 ? -10.003 4.108 16.148 1.00 81.44 100 ILE A C 1
ATOM 815 O O . ILE A 1 100 ? -10.550 5.214 16.093 1.00 81.44 100 ILE A O 1
ATOM 819 N N . ARG A 1 101 ? -10.625 2.974 15.813 1.00 82.62 101 ARG A N 1
ATOM 820 C CA . ARG A 1 101 ? -12.030 2.898 15.396 1.00 82.62 101 ARG A CA 1
ATOM 821 C C . ARG A 1 101 ? -12.815 1.864 16.191 1.00 82.62 101 ARG A C 1
ATOM 823 O O . ARG A 1 101 ? -12.264 0.826 16.554 1.00 82.62 101 ARG A O 1
ATOM 830 N N . ASN A 1 102 ? -14.094 2.143 16.429 1.00 84.38 102 ASN A N 1
ATOM 831 C CA . ASN A 1 102 ? -15.042 1.187 17.012 1.00 84.38 102 ASN A CA 1
ATOM 832 C C . ASN A 1 102 ? -15.671 0.283 15.932 1.00 84.38 102 ASN A C 1
ATOM 834 O O . ASN A 1 102 ? -15.389 0.438 14.744 1.00 84.38 102 ASN A O 1
ATOM 838 N N . SER A 1 103 ? -16.541 -0.643 16.339 1.00 87.44 103 SER A N 1
ATOM 839 C CA . SER A 1 103 ? -17.236 -1.606 15.466 1.00 87.44 103 SER A CA 1
ATOM 840 C C . SER A 1 103 ? -18.175 -0.986 14.424 1.00 87.44 103 SER A C 1
ATOM 842 O O . SER A 1 103 ? -18.473 -1.623 13.418 1.00 87.44 103 SER A O 1
ATOM 844 N N . ILE A 1 104 ? -18.606 0.263 14.612 1.00 85.75 104 ILE A N 1
ATOM 845 C CA . ILE A 1 104 ? -19.442 1.001 13.651 1.00 85.75 104 ILE A CA 1
ATOM 846 C C . ILE A 1 104 ? -18.625 1.932 12.741 1.00 85.75 104 ILE A C 1
ATOM 848 O O . ILE A 1 104 ? -19.180 2.618 11.886 1.00 85.75 104 ILE A O 1
ATOM 852 N N . GLY A 1 105 ? -17.293 1.917 12.870 1.00 80.00 105 GLY A N 1
ATOM 853 C CA . GLY A 1 105 ? -16.371 2.655 12.007 1.00 80.00 105 GLY A CA 1
ATOM 854 C C . GLY A 1 105 ? -16.165 4.122 12.392 1.00 80.00 105 GLY A C 1
ATOM 855 O O . GLY A 1 105 ? -15.497 4.846 11.646 1.00 80.00 105 GLY A O 1
ATOM 856 N N . GLU A 1 106 ? -16.690 4.559 13.538 1.00 83.00 106 GLU A N 1
ATOM 857 C CA . GLU A 1 106 ? -16.452 5.901 14.067 1.00 83.00 106 GLU A CA 1
ATOM 858 C C . GLU A 1 106 ? -15.002 6.059 14.515 1.00 83.00 106 GLU A C 1
ATOM 860 O O . GLU A 1 106 ? -14.350 5.119 14.978 1.00 83.00 106 GLU A O 1
ATOM 865 N N . TRP A 1 107 ? -14.501 7.282 14.378 1.00 79.25 107 TRP A N 1
ATOM 866 C CA . TRP A 1 107 ? -13.178 7.655 14.849 1.00 79.25 107 TRP A CA 1
ATOM 867 C C . TRP A 1 107 ? -13.267 7.951 16.338 1.00 79.25 107 TRP A C 1
ATOM 869 O O . TRP A 1 107 ? -13.975 8.870 16.741 1.00 79.25 107 TRP A O 1
ATOM 879 N N . ILE A 1 108 ? -12.556 7.163 17.139 1.00 77.62 108 ILE A N 1
ATOM 880 C CA . ILE A 1 108 ? -12.577 7.294 18.598 1.00 77.62 108 ILE A CA 1
ATOM 881 C C . ILE A 1 108 ? -11.418 8.161 19.073 1.00 77.62 108 ILE A C 1
ATOM 883 O O . ILE A 1 108 ? -11.602 8.996 19.952 1.00 77.62 108 ILE A O 1
ATOM 887 N N . ASP A 1 109 ? -10.232 7.969 18.491 1.00 70.31 109 ASP A N 1
ATOM 888 C CA . ASP A 1 109 ? -9.034 8.725 18.854 1.00 70.31 109 ASP A CA 1
ATOM 889 C C . ASP A 1 109 ? -7.930 8.584 17.787 1.00 70.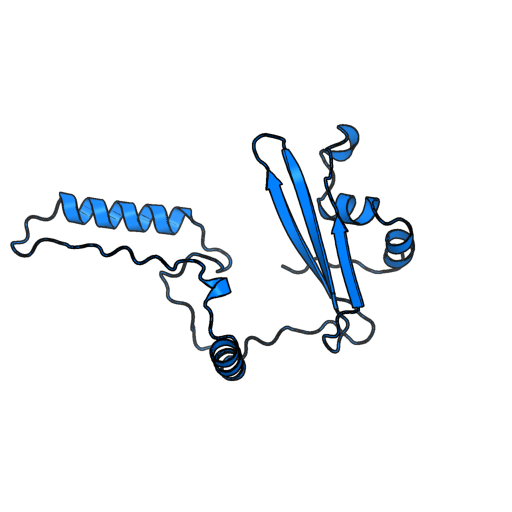31 109 ASP A C 1
ATOM 891 O O . ASP A 1 109 ? -7.973 7.688 16.931 1.00 70.31 109 ASP A O 1
ATOM 895 N N . PHE A 1 110 ? -6.914 9.444 17.859 1.00 63.66 110 PHE A N 1
ATOM 896 C CA . PHE A 1 110 ? -5.695 9.362 17.060 1.00 63.66 110 PHE A CA 1
ATOM 897 C C . PHE A 1 110 ? -4.451 9.514 17.947 1.00 63.66 110 PHE A C 1
ATOM 899 O O . PHE A 1 110 ? -4.336 10.421 18.769 1.00 63.66 110 PHE A O 1
ATOM 906 N N . ALA A 1 111 ? -3.473 8.630 17.760 1.00 57.44 111 ALA A N 1
ATOM 907 C CA . ALA A 1 111 ? -2.188 8.706 18.441 1.00 57.44 111 ALA A CA 1
ATOM 908 C C . ALA A 1 111 ? -1.129 9.212 17.456 1.00 57.44 111 ALA A C 1
ATOM 910 O O . ALA A 1 111 ? -0.797 8.529 16.491 1.00 57.44 111 ALA A O 1
ATOM 911 N N . VAL A 1 112 ? -0.585 10.405 17.697 1.00 49.94 112 VAL A N 1
ATOM 912 C CA . VAL A 1 112 ? 0.640 10.876 17.036 1.00 49.94 112 VAL A CA 1
ATOM 913 C C . VAL A 1 112 ? 1.767 10.725 18.043 1.00 49.94 112 VAL A C 1
ATOM 915 O O . VAL A 1 112 ? 1.798 11.452 19.035 1.00 49.94 112 VAL A O 1
ATOM 918 N N . VAL A 1 113 ? 2.682 9.785 17.811 1.00 51.62 113 VAL A N 1
ATOM 919 C CA . VAL A 1 113 ? 3.913 9.697 18.597 1.00 51.62 113 VAL A CA 1
ATOM 920 C C . VAL A 1 113 ? 5.043 10.309 17.791 1.00 51.62 113 VAL A C 1
ATOM 922 O O . VAL A 1 113 ? 5.505 9.777 16.779 1.00 51.62 113 VAL A O 1
ATOM 925 N N . VAL A 1 114 ? 5.447 11.488 18.258 1.00 45.66 114 VAL A N 1
ATOM 926 C CA . VAL A 1 114 ? 6.608 12.224 17.777 1.00 45.66 114 VAL A CA 1
ATOM 927 C C . VAL A 1 114 ? 7.842 11.620 18.437 1.00 45.66 114 VAL A C 1
ATOM 929 O O . VAL A 1 114 ? 8.002 11.696 19.650 1.00 45.66 114 VAL A O 1
ATOM 932 N N . THR A 1 115 ? 8.681 11.023 17.593 1.00 44.31 115 THR A N 1
ATOM 933 C CA . THR A 1 115 ? 10.069 10.626 17.846 1.00 44.31 115 THR A CA 1
ATOM 934 C C . THR A 1 115 ? 10.255 9.648 19.007 1.00 44.31 115 THR A C 1
ATOM 936 O O . THR A 1 115 ? 10.495 10.038 20.148 1.00 44.31 1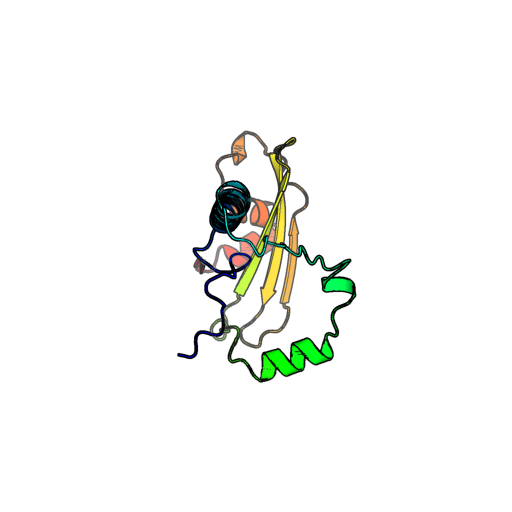15 THR A O 1
ATOM 939 N N . LEU A 1 116 ? 10.298 8.350 18.691 1.00 46.50 116 LEU A N 1
ATOM 940 C CA . LEU A 1 116 ? 11.129 7.446 19.482 1.00 46.50 116 LEU A CA 1
ATOM 941 C C . LEU A 1 116 ? 12.578 7.821 19.177 1.00 46.50 116 LEU A C 1
ATOM 943 O O . LEU A 1 116 ? 13.195 7.270 18.266 1.00 46.50 116 LEU A O 1
ATOM 947 N N . ILE A 1 117 ? 13.112 8.802 19.914 1.00 42.19 117 ILE A N 1
ATOM 948 C CA . ILE A 1 117 ? 14.554 8.846 20.135 1.00 42.19 117 ILE A CA 1
ATOM 949 C C . ILE A 1 117 ? 14.822 7.486 20.753 1.00 42.19 117 ILE A C 1
ATOM 951 O O . ILE A 1 117 ? 14.277 7.195 21.819 1.00 42.19 117 ILE A O 1
ATOM 955 N N . MET A 1 118 ? 15.537 6.621 20.035 1.00 43.59 118 MET A N 1
ATOM 956 C CA . MET A 1 118 ? 15.979 5.352 20.588 1.00 43.59 118 MET A CA 1
ATOM 957 C C . MET A 1 118 ? 16.819 5.689 21.817 1.00 43.59 118 MET A C 1
ATOM 959 O O . MET A 1 118 ? 18.021 5.919 21.714 1.00 43.59 118 MET A O 1
ATOM 963 N N . ASN A 1 119 ? 16.179 5.743 22.987 1.00 45.59 119 ASN A N 1
ATOM 964 C CA . ASN A 1 119 ? 16.866 5.487 24.232 1.00 45.59 119 ASN A CA 1
ATOM 965 C C . ASN A 1 119 ? 17.558 4.136 23.985 1.00 45.59 119 ASN A C 1
ATOM 967 O O . ASN A 1 119 ? 16.855 3.200 23.581 1.00 45.59 119 ASN A O 1
ATOM 971 N N . PRO A 1 120 ? 18.890 4.026 24.117 1.00 48.88 120 PRO A N 1
ATOM 972 C CA . PRO A 1 120 ? 19.625 2.790 23.849 1.00 48.88 120 PRO A CA 1
ATOM 973 C C . PRO A 1 120 ? 19.020 1.558 24.541 1.00 48.88 120 PRO A C 1
ATOM 975 O O . PRO A 1 120 ? 19.128 0.448 24.030 1.00 48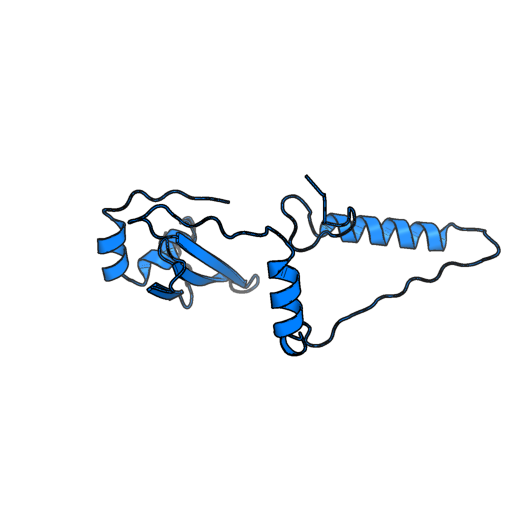.88 120 PRO A O 1
ATOM 978 N N . GLU A 1 121 ? 18.293 1.762 25.642 1.00 48.41 121 GLU A N 1
ATOM 979 C CA . GLU A 1 121 ? 17.544 0.738 26.380 1.00 48.41 121 GLU A CA 1
ATOM 980 C C . GLU A 1 121 ? 16.301 0.187 25.643 1.00 48.41 121 GLU A C 1
ATOM 982 O O . GLU A 1 121 ? 15.834 -0.909 25.937 1.00 48.41 121 GLU A O 1
ATOM 987 N N . THR A 1 122 ? 15.759 0.918 24.665 1.00 47.94 122 THR A N 1
ATOM 988 C CA . THR A 1 122 ? 14.524 0.589 23.914 1.00 47.94 122 THR A CA 1
ATOM 989 C C . THR A 1 122 ? 14.774 0.196 22.458 1.00 47.94 122 THR A C 1
ATOM 991 O O . THR A 1 122 ? 13.841 -0.130 21.732 1.00 47.94 122 THR A O 1
ATOM 994 N N . ALA A 1 123 ? 16.034 0.161 22.016 1.00 46.28 123 ALA A N 1
ATOM 995 C CA . ALA A 1 123 ? 16.402 -0.158 20.634 1.00 46.28 123 ALA A CA 1
ATOM 996 C C . ALA A 1 123 ? 15.979 -1.575 20.177 1.00 46.28 123 ALA A C 1
ATOM 998 O O . ALA A 1 123 ? 15.972 -1.859 18.980 1.00 46.28 123 ALA A O 1
ATOM 999 N N . GLY A 1 124 ? 15.604 -2.451 21.119 1.00 47.38 124 GLY A N 1
ATOM 1000 C CA . GLY A 1 124 ? 15.075 -3.794 20.862 1.00 47.38 124 GLY A CA 1
ATOM 1001 C C . GLY A 1 124 ? 13.560 -3.958 21.041 1.00 47.38 124 GLY A C 1
ATOM 1002 O O . GLY A 1 124 ? 13.066 -5.070 20.865 1.00 47.38 124 GLY A O 1
ATOM 1003 N N . THR A 1 125 ? 12.805 -2.917 21.414 1.00 49.00 125 THR A N 1
ATOM 1004 C CA . THR A 1 125 ? 11.360 -3.051 21.662 1.00 49.00 125 THR A CA 1
ATOM 1005 C C . THR A 1 125 ? 10.528 -2.808 20.401 1.00 49.00 125 THR A C 1
ATOM 1007 O O . THR A 1 125 ? 10.866 -2.017 19.520 1.00 49.00 125 THR A O 1
ATOM 1010 N N . HIS A 1 126 ? 9.418 -3.542 20.293 1.00 49.41 126 HIS A N 1
ATOM 1011 C CA . HIS A 1 126 ? 8.490 -3.472 19.165 1.00 49.41 126 HIS A CA 1
ATOM 1012 C C . HIS A 1 126 ? 7.974 -2.028 18.966 1.00 49.41 126 HIS A C 1
ATOM 1014 O O . HIS A 1 126 ? 7.620 -1.395 19.959 1.00 49.41 126 HIS A O 1
ATOM 1020 N N . PRO A 1 127 ? 7.829 -1.500 17.734 1.00 51.34 127 PRO A N 1
ATOM 1021 C CA . PRO A 1 127 ? 7.364 -0.124 17.489 1.00 51.34 127 PRO A CA 1
ATOM 1022 C C . PRO A 1 127 ? 6.031 0.246 18.169 1.00 51.34 127 PRO A C 1
ATOM 1024 O O . PRO A 1 127 ? 5.839 1.395 18.567 1.00 51.34 127 PRO A O 1
ATOM 1027 N N . LEU A 1 128 ? 5.133 -0.730 18.383 1.00 53.25 128 LEU A N 1
ATOM 1028 C CA . LEU A 1 128 ? 3.929 -0.528 19.208 1.00 53.25 128 LEU A CA 1
ATOM 1029 C C . LEU A 1 128 ? 4.251 -0.198 20.674 1.00 53.25 128 LEU A C 1
ATOM 1031 O O . LEU A 1 128 ? 3.558 0.623 21.259 1.00 53.25 128 LEU A O 1
ATOM 1035 N N . ALA A 1 129 ? 5.283 -0.792 21.273 1.00 52.53 129 ALA A N 1
ATOM 1036 C CA . ALA A 1 129 ? 5.671 -0.503 22.653 1.00 52.53 129 ALA A CA 1
ATOM 1037 C C . ALA A 1 129 ? 6.083 0.968 22.820 1.00 52.53 129 ALA A C 1
ATOM 1039 O O . ALA A 1 129 ? 5.739 1.597 23.816 1.00 52.53 129 ALA A O 1
ATOM 1040 N N . GLY A 1 130 ? 6.739 1.544 21.810 1.00 53.31 130 GLY A N 1
ATOM 1041 C CA . GLY A 1 130 ? 7.077 2.963 21.798 1.00 53.31 130 GLY A CA 1
ATOM 1042 C C . GLY A 1 130 ? 5.883 3.894 21.541 1.00 53.31 130 GLY A C 1
ATOM 1043 O O . GLY A 1 130 ? 5.790 4.947 22.168 1.00 53.31 130 GLY A O 1
ATOM 1044 N N . LEU A 1 131 ? 4.922 3.482 20.698 1.00 53.19 131 LEU A N 1
ATOM 1045 C CA . LEU A 1 131 ? 3.640 4.187 20.519 1.00 53.19 131 LEU A CA 1
ATOM 1046 C C . LEU A 1 131 ? 2.852 4.276 21.844 1.00 53.19 131 LEU A C 1
ATOM 1048 O O . LEU A 1 131 ? 2.209 5.277 22.152 1.00 53.19 131 LEU A O 1
ATOM 1052 N N . LEU A 1 132 ? 2.926 3.208 22.630 1.00 52.16 132 LEU A N 1
ATOM 1053 C CA . LEU A 1 132 ? 2.234 3.038 23.898 1.00 52.16 132 LEU A CA 1
ATOM 1054 C C . LEU A 1 132 ? 2.916 3.776 25.069 1.00 52.16 132 LEU A C 1
ATOM 1056 O O . LEU A 1 132 ? 2.235 4.320 25.938 1.00 52.16 132 LEU A O 1
ATOM 1060 N N . TYR A 1 133 ? 4.250 3.864 25.065 1.00 50.78 133 TYR A N 1
ATOM 1061 C CA . TYR A 1 133 ? 5.044 4.504 26.124 1.00 50.78 133 TYR A CA 1
ATOM 1062 C C . TYR A 1 133 ? 4.761 6.012 26.285 1.00 50.78 133 TYR A C 1
ATOM 1064 O O . TYR A 1 133 ? 4.779 6.532 27.398 1.00 50.78 133 TYR A O 1
ATOM 1072 N N . GLY A 1 134 ? 4.418 6.721 25.201 1.00 51.97 134 GLY A N 1
ATOM 1073 C CA . GLY A 1 134 ? 4.122 8.164 25.226 1.00 51.97 134 GLY A CA 1
ATOM 1074 C C . GLY A 1 134 ? 2.749 8.556 25.799 1.00 51.97 134 GLY A C 1
ATOM 1075 O O . GLY A 1 134 ? 2.441 9.747 25.889 1.00 51.97 134 GLY A O 1
ATOM 1076 N N . ARG A 1 135 ? 1.894 7.589 26.162 1.00 59.59 135 ARG A N 1
ATOM 1077 C CA . ARG A 1 135 ? 0.518 7.824 26.641 1.00 59.59 135 ARG A CA 1
ATOM 1078 C C . ARG A 1 135 ? 0.168 6.883 27.802 1.00 59.59 135 ARG A C 1
ATOM 1080 O O . ARG A 1 135 ? -0.566 5.911 27.635 1.00 59.59 135 ARG A O 1
ATOM 1087 N N . TRP A 1 136 ? 0.654 7.205 29.002 1.00 52.78 136 TRP A N 1
ATOM 1088 C CA . TRP A 1 136 ? 0.432 6.427 30.236 1.00 52.78 136 TRP A CA 1
ATOM 1089 C C . TRP A 1 136 ? -1.051 6.120 30.530 1.00 52.78 136 TRP A C 1
ATOM 1091 O O . TRP A 1 136 ? -1.396 5.008 30.930 1.00 52.78 136 TRP A O 1
ATOM 1101 N N . ASP A 1 137 ? -1.953 7.065 30.261 1.00 53.59 137 ASP A N 1
ATOM 1102 C CA . ASP A 1 137 ? -3.394 6.867 30.471 1.00 53.59 137 ASP A CA 1
ATOM 1103 C C . ASP A 1 137 ? -4.028 5.908 29.453 1.00 53.59 137 ASP A C 1
ATOM 1105 O O . ASP A 1 137 ? -4.995 5.215 29.772 1.00 53.59 137 ASP A O 1
ATOM 1109 N N . LEU A 1 138 ? -3.467 5.822 28.242 1.00 53.78 138 LEU A N 1
ATOM 1110 C CA . LEU A 1 138 ? -3.862 4.828 27.244 1.00 53.78 138 LEU A CA 1
ATOM 1111 C C . LEU A 1 138 ? -3.336 3.440 27.635 1.00 53.78 138 LEU A C 1
ATOM 1113 O O . LEU A 1 138 ? -4.065 2.459 27.525 1.00 53.78 138 LEU A O 1
ATOM 1117 N N . MET A 1 139 ? -2.116 3.363 28.176 1.00 52.72 139 MET A N 1
ATOM 1118 C CA . MET A 1 139 ? -1.531 2.115 28.678 1.00 52.72 139 MET A CA 1
ATOM 1119 C C . MET A 1 139 ? -2.358 1.468 29.788 1.00 52.72 139 MET A C 1
ATOM 1121 O O . MET A 1 139 ? -2.565 0.260 29.750 1.00 52.72 139 MET A O 1
ATOM 1125 N N . LYS A 1 140 ? -2.911 2.258 30.716 1.00 53.34 140 LYS A N 1
ATOM 1126 C CA . LYS A 1 140 ? -3.834 1.753 31.750 1.00 53.34 140 LYS A CA 1
ATOM 1127 C C . LYS A 1 140 ? -5.148 1.206 31.187 1.00 53.34 140 LYS A C 1
ATOM 1129 O O . LYS A 1 140 ? -5.751 0.326 31.793 1.00 53.34 140 LYS A O 1
ATOM 1134 N N . LYS A 1 141 ? -5.612 1.741 30.053 1.00 51.50 141 LYS A N 1
ATOM 1135 C CA . LYS A 1 141 ? -6.832 1.278 29.373 1.00 51.50 141 LYS A CA 1
ATOM 1136 C C . LYS A 1 141 ? -6.578 0.033 28.525 1.00 51.50 141 LYS A C 1
ATOM 1138 O O . LYS A 1 141 ? -7.465 -0.794 28.401 1.00 51.50 141 LYS A O 1
ATOM 1143 N N . ILE A 1 142 ? -5.376 -0.102 27.963 1.00 50.34 142 ILE A N 1
ATOM 1144 C CA . ILE A 1 142 ? -4.969 -1.251 27.145 1.00 50.34 142 ILE A CA 1
ATOM 1145 C C . ILE A 1 142 ? -4.481 -2.421 28.006 1.00 50.34 142 ILE A C 1
ATOM 1147 O O . ILE A 1 142 ? -4.640 -3.566 27.600 1.00 50.34 142 ILE A O 1
ATOM 1151 N N . SER A 1 143 ? -3.940 -2.182 29.207 1.00 49.53 143 SER A N 1
ATOM 1152 C CA . SER A 1 143 ? -3.450 -3.245 30.103 1.00 49.53 143 SER A CA 1
ATOM 1153 C C . SER A 1 143 ? -4.529 -4.237 30.550 1.00 49.53 143 SER A C 1
ATOM 1155 O O . SER A 1 143 ? -4.206 -5.280 31.108 1.00 49.53 143 SER A O 1
ATOM 1157 N N . THR A 1 144 ? -5.804 -3.920 30.318 1.00 52.16 144 THR A N 1
ATOM 1158 C CA . THR A 1 144 ? -6.954 -4.796 30.576 1.00 52.16 144 THR A CA 1
ATOM 1159 C C . THR A 1 144 ? -7.526 -5.432 29.302 1.00 52.16 144 THR A C 1
ATOM 1161 O O . THR A 1 144 ? -8.481 -6.202 29.385 1.00 52.16 144 THR A O 1
ATOM 1164 N N . CYS A 1 145 ? -6.962 -5.137 28.127 1.00 53.19 145 CYS A N 1
ATOM 1165 C CA . CYS A 1 145 ? -7.434 -5.615 26.831 1.00 53.19 145 CYS A CA 1
ATOM 1166 C C . CYS A 1 145 ? -6.543 -6.742 26.290 1.00 53.19 145 CYS A C 1
ATOM 1168 O O . CYS A 1 145 ? -5.315 -6.676 26.351 1.00 53.19 145 CYS A O 1
ATOM 1170 N N . ALA A 1 146 ? -7.157 -7.755 25.677 1.00 56.41 146 ALA A N 1
ATOM 1171 C CA . ALA A 1 146 ? -6.429 -8.724 24.867 1.00 56.41 146 ALA A CA 1
ATOM 1172 C C . ALA A 1 146 ? -6.001 -8.061 23.547 1.00 56.41 146 ALA A C 1
ATOM 1174 O O . ALA A 1 146 ? -6.845 -7.630 22.762 1.00 56.41 146 ALA A O 1
ATOM 1175 N N . ILE A 1 147 ? -4.693 -7.962 23.301 1.00 57.97 147 ILE A N 1
ATOM 1176 C CA . ILE A 1 147 ? -4.155 -7.398 22.058 1.00 57.97 147 ILE A CA 1
ATOM 1177 C C . ILE A 1 147 ? -3.936 -8.530 21.058 1.00 57.97 147 ILE A C 1
ATOM 1179 O O . ILE A 1 147 ? -3.177 -9.461 21.322 1.00 57.97 147 ILE A O 1
ATOM 1183 N N . GLN A 1 148 ? -4.549 -8.412 19.883 1.00 55.59 148 GLN A N 1
ATOM 1184 C CA . GLN A 1 148 ? -4.315 -9.311 18.761 1.00 55.59 148 GLN A CA 1
ATOM 1185 C C . GLN A 1 148 ? -3.773 -8.521 17.570 1.00 55.59 148 GLN A C 1
ATOM 1187 O O . GLN A 1 148 ? -4.381 -7.549 17.124 1.00 55.59 148 GLN A O 1
ATOM 1192 N N . HIS A 1 149 ? -2.621 -8.941 17.048 1.00 51.91 149 HIS A N 1
ATOM 1193 C CA . HIS A 1 149 ? -2.052 -8.369 15.832 1.00 51.91 149 HIS A CA 1
ATOM 1194 C C . HIS A 1 149 ? -2.701 -9.015 14.601 1.00 51.91 149 HIS A C 1
ATOM 1196 O O . HIS A 1 149 ? -2.755 -10.242 14.505 1.00 51.91 149 HIS A O 1
ATOM 1202 N N . VAL A 1 150 ? -3.198 -8.194 13.674 1.00 50.84 150 VAL A N 1
ATOM 1203 C CA . VAL A 1 150 ? -3.858 -8.636 12.437 1.00 50.84 150 VAL A CA 1
ATOM 1204 C C . VAL A 1 150 ? -3.159 -7.947 11.262 1.00 50.84 150 VAL A C 1
ATOM 1206 O O . VAL A 1 150 ? -3.109 -6.718 11.237 1.00 50.84 150 VAL A O 1
ATOM 1209 N N . TYR A 1 151 ? -2.587 -8.738 10.346 1.00 43.62 151 TYR A N 1
ATOM 1210 C CA . TYR A 1 151 ? -1.890 -8.276 9.133 1.00 43.62 151 TYR A CA 1
ATOM 1211 C C . TYR A 1 151 ? -2.849 -8.022 7.968 1.00 43.62 151 TYR A C 1
ATOM 1213 O O . TYR A 1 151 ? -3.831 -8.789 7.840 1.00 43.62 151 TYR A O 1
#

Sequence (151 aa):
MIQRISPNQVNFVPRRYITDNILIAQELMHKFRTSKGKKGFIAWKVDLFKAYGRLNWHFIKNMLEKVPLAWDPPRNGDFKLNVDGMRKIVTSDIGVGGVIRNSIGEWIDFAVVVTLIMNPETAGTHPLAGLLYGRWDLMKKISTCAIQHVY